Protein AF-A0A0B4FPV0-F1 (afdb_monomer_lite)

Organism: Metarhizium anisopliae (strain ARSEF 549) (NCBI:txid3151832)

Structure (mmCIF, N/CA/C/O backbone):
data_AF-A0A0B4FPV0-F1
#
_entry.id   AF-A0A0B4FPV0-F1
#
loop_
_atom_site.group_PDB
_atom_site.id
_atom_site.type_symbol
_atom_site.label_atom_id
_atom_site.label_alt_id
_atom_site.label_comp_id
_atom_site.label_asym_id
_atom_site.label_entity_id
_atom_site.label_seq_id
_atom_site.pdbx_PDB_ins_code
_atom_site.Cartn_x
_at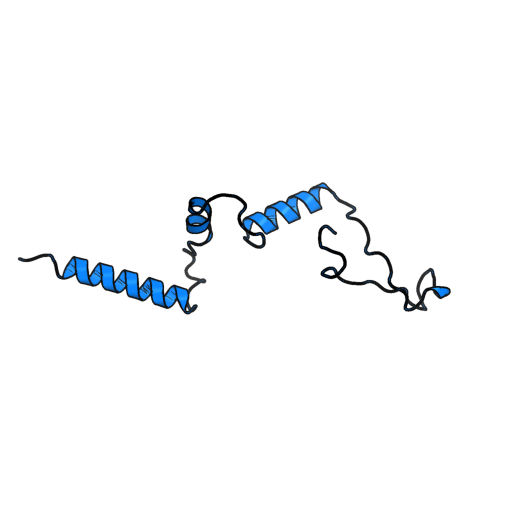om_site.Cartn_y
_atom_site.Cartn_z
_atom_site.occupancy
_atom_site.B_iso_or_equiv
_atom_site.auth_seq_id
_atom_site.auth_comp_id
_atom_site.auth_asym_id
_atom_site.auth_atom_id
_atom_site.pdbx_PDB_model_num
ATOM 1 N N . MET A 1 1 ? 2.189 5.787 6.097 1.00 75.50 1 MET A N 1
ATOM 2 C CA . MET A 1 1 ? 2.407 5.015 4.840 1.00 75.50 1 MET A CA 1
ATOM 3 C C . MET A 1 1 ? 2.350 5.960 3.645 1.00 75.50 1 MET A C 1
ATOM 5 O O . MET A 1 1 ? 1.672 6.971 3.752 1.00 75.50 1 MET A O 1
ATOM 9 N N . LEU A 1 2 ? 3.043 5.650 2.543 1.00 81.06 2 LEU A N 1
ATOM 10 C CA . LEU A 1 2 ? 3.079 6.503 1.338 1.00 81.06 2 LEU A CA 1
ATOM 11 C C . LEU A 1 2 ? 1.914 6.253 0.361 1.00 81.06 2 LEU A C 1
ATOM 13 O O . LEU A 1 2 ? 1.721 7.015 -0.581 1.00 81.06 2 LEU A O 1
ATOM 17 N N . GLU A 1 3 ? 1.147 5.185 0.572 1.00 83.94 3 GLU A N 1
ATOM 18 C CA . GLU A 1 3 ? -0.006 4.824 -0.254 1.00 83.94 3 GLU A CA 1
ATOM 19 C C . GLU A 1 3 ? -1.196 5.763 -0.022 1.00 83.94 3 GLU A C 1
ATOM 21 O O . GLU A 1 3 ? -1.405 6.277 1.082 1.00 83.94 3 GLU A O 1
ATOM 26 N N . ALA A 1 4 ? -2.020 5.950 -1.058 1.00 87.88 4 ALA A N 1
ATOM 27 C CA . ALA A 1 4 ? -3.235 6.744 -0.940 1.00 87.88 4 ALA A CA 1
ATOM 28 C C . ALA A 1 4 ? -4.210 6.117 0.083 1.00 87.88 4 ALA A C 1
ATOM 30 O O . ALA A 1 4 ? -4.301 4.888 0.168 1.00 87.88 4 ALA A O 1
ATOM 31 N N . PRO A 1 5 ? -5.001 6.922 0.822 1.00 88.75 5 PRO A N 1
ATOM 32 C CA . PRO A 1 5 ? -5.829 6.419 1.922 1.00 88.75 5 PRO A CA 1
ATOM 33 C C . PRO A 1 5 ? -6.823 5.307 1.559 1.00 88.75 5 PRO A C 1
ATOM 35 O O . PRO A 1 5 ? -7.203 4.528 2.423 1.00 88.75 5 PRO A O 1
ATOM 38 N N . HIS A 1 6 ? -7.248 5.229 0.298 1.00 91.06 6 HIS A N 1
ATOM 39 C CA . HIS A 1 6 ? -8.199 4.227 -0.186 1.00 91.06 6 HIS A CA 1
ATOM 40 C C . HIS A 1 6 ? -7.550 2.894 -0.595 1.00 91.06 6 HIS A C 1
ATOM 42 O O . HIS A 1 6 ? -8.272 1.917 -0.767 1.00 91.06 6 HIS A O 1
ATOM 48 N N . TYR A 1 7 ? -6.221 2.845 -0.741 1.00 89.12 7 TYR A N 1
ATOM 49 C CA . TYR A 1 7 ? -5.476 1.616 -1.047 1.00 89.12 7 TYR A CA 1
ATOM 50 C C . TYR A 1 7 ? -4.734 1.037 0.160 1.00 89.12 7 TYR A C 1
ATOM 52 O O . TYR A 1 7 ? -4.354 -0.130 0.127 1.00 89.12 7 TYR A O 1
ATOM 60 N N . ARG A 1 8 ? -4.559 1.818 1.233 1.00 89.69 8 ARG A N 1
ATOM 61 C CA . ARG A 1 8 ? -3.913 1.342 2.460 1.00 89.69 8 ARG A CA 1
ATOM 62 C C . ARG A 1 8 ? -4.881 0.538 3.347 1.00 89.69 8 ARG A C 1
ATOM 64 O O . ARG A 1 8 ? -6.092 0.774 3.305 1.00 89.69 8 ARG A O 1
ATOM 71 N N . PRO A 1 9 ? -4.369 -0.349 4.216 1.00 92.62 9 PRO A N 1
ATOM 72 C CA . PRO A 1 9 ? -5.175 -1.017 5.233 1.00 92.62 9 PRO A CA 1
ATOM 73 C C . PRO A 1 9 ? -5.864 -0.023 6.178 1.00 92.62 9 PRO A C 1
ATOM 75 O O . PRO A 1 9 ? -5.303 1.022 6.515 1.00 92.62 9 PRO A O 1
ATOM 78 N N . LYS A 1 10 ? -7.064 -0.382 6.641 1.00 94.06 10 LYS A N 1
ATOM 79 C CA . LYS A 1 10 ? -7.833 0.398 7.616 1.00 94.06 10 LYS A CA 1
ATOM 80 C C . LYS A 1 10 ? -7.718 -0.206 9.005 1.00 94.06 10 LYS A C 1
ATOM 82 O O . LYS A 1 10 ? -7.805 -1.424 9.159 1.00 94.06 10 LYS A O 1
ATOM 87 N N . LEU A 1 11 ? -7.558 0.659 9.996 1.00 94.62 11 LEU A N 1
ATOM 88 C CA . LEU A 1 11 ? -7.645 0.304 11.406 1.00 94.62 11 LEU A CA 1
ATOM 89 C C . LEU A 1 11 ? -8.970 0.823 11.958 1.00 94.62 11 LEU A C 1
ATOM 91 O O . LEU A 1 11 ? -9.527 1.787 11.439 1.00 94.62 11 LEU A O 1
ATOM 95 N N . TYR A 1 12 ? -9.486 0.162 12.987 1.00 96.12 12 TYR A N 1
ATOM 96 C CA . TYR A 1 12 ? -10.720 0.556 13.655 1.00 96.12 12 TYR A CA 1
ATOM 97 C C . TYR A 1 12 ? -10.536 0.429 15.158 1.00 96.12 12 TYR A C 1
ATOM 99 O O . TYR A 1 12 ? -9.970 -0.559 15.635 1.00 96.12 12 TYR A O 1
ATOM 107 N N . PHE A 1 13 ? -11.068 1.393 15.905 1.00 96.88 13 PHE A N 1
ATOM 108 C CA . PHE A 1 13 ? -11.091 1.305 17.358 1.00 96.88 13 PHE A CA 1
ATOM 109 C C . PHE A 1 13 ? -11.922 0.099 17.806 1.00 96.88 13 PHE A C 1
ATOM 111 O O . PHE A 1 13 ? -12.959 -0.228 17.218 1.00 96.88 13 PHE A O 1
ATOM 118 N N . THR A 1 14 ? -11.477 -0.554 18.878 1.00 96.50 14 THR A N 1
ATOM 119 C CA . THR A 1 14 ? -12.131 -1.742 19.439 1.00 96.50 14 THR A CA 1
ATOM 120 C C . THR A 1 14 ? -12.722 -1.442 20.812 1.00 96.50 14 THR A C 1
ATOM 122 O O . THR A 1 14 ? -12.222 -0.588 21.542 1.00 96.50 14 THR A O 1
ATOM 125 N N . CYS A 1 15 ? -13.768 -2.176 21.197 1.00 96.75 15 CYS A N 1
ATOM 126 C CA . CYS A 1 15 ? -14.435 -2.012 22.495 1.00 96.75 15 CYS A CA 1
ATOM 127 C C . CYS A 1 15 ? -13.547 -2.349 23.703 1.00 96.75 15 CYS A C 1
ATOM 129 O O . CYS A 1 15 ? -13.813 -1.880 24.803 1.00 96.75 15 CYS A O 1
ATOM 131 N N . ASN A 1 16 ? -12.487 -3.133 23.499 1.00 96.06 16 ASN A N 1
ATOM 132 C CA . ASN A 1 16 ? -11.513 -3.479 24.537 1.00 96.06 16 ASN A CA 1
ATOM 133 C C . ASN A 1 16 ? -10.268 -2.575 24.494 1.00 96.06 16 ASN A C 1
ATOM 135 O O . ASN A 1 16 ? -9.299 -2.825 25.209 1.00 96.06 16 ASN A O 1
ATOM 139 N N . GLY A 1 17 ? -10.258 -1.587 23.596 1.00 91.25 17 GLY A N 1
ATOM 140 C CA . GLY A 1 17 ? -9.135 -0.693 23.369 1.00 91.25 17 GLY A CA 1
ATOM 141 C C . GLY A 1 17 ? -9.087 0.488 24.344 1.00 91.25 17 GLY A C 1
ATOM 142 O O . GLY A 1 17 ? -9.936 0.617 25.223 1.00 91.25 17 GLY A O 1
ATOM 143 N N . PRO A 1 18 ? -8.098 1.381 24.172 1.00 93.31 18 PRO A N 1
ATOM 144 C CA . PRO A 1 18 ? -7.913 2.550 25.034 1.00 93.31 18 PRO A CA 1
ATOM 145 C C . PRO A 1 18 ? -9.025 3.605 24.898 1.00 93.31 18 PRO A C 1
ATOM 147 O O . PRO A 1 18 ? -9.219 4.391 25.819 1.00 93.31 18 PRO A O 1
ATOM 150 N N . CYS A 1 19 ? -9.749 3.610 23.774 1.00 93.56 19 CYS A N 1
ATOM 151 C CA . CYS A 1 19 ? -10.849 4.534 23.476 1.00 93.56 19 CYS A CA 1
ATOM 152 C C . CYS A 1 19 ? -12.112 3.736 23.100 1.00 93.56 19 CYS A C 1
ATOM 154 O O . CYS A 1 19 ? -12.481 3.682 21.921 1.00 93.56 19 CYS A O 1
ATOM 156 N N . PRO A 1 20 ? -12.749 3.040 24.061 1.00 94.50 20 PRO A N 1
ATOM 157 C CA . PRO A 1 20 ? -13.906 2.186 23.791 1.00 94.50 20 PRO A CA 1
ATOM 158 C C . PRO A 1 20 ? -15.110 2.966 23.239 1.00 94.50 20 PRO A C 1
ATOM 160 O O . PRO A 1 20 ? -15.909 2.405 22.492 1.00 94.50 20 PRO A O 1
ATOM 163 N N . GLU A 1 21 ? -15.230 4.261 23.543 1.00 97.00 21 GLU A N 1
ATOM 164 C CA . GLU A 1 21 ? -16.271 5.155 23.023 1.00 97.00 21 GLU A CA 1
ATOM 165 C C . GLU A 1 21 ? -16.188 5.399 21.508 1.00 97.00 21 GLU A C 1
ATOM 167 O O . GLU A 1 21 ? -17.189 5.755 20.887 1.00 97.00 21 GLU A O 1
ATOM 172 N N . LEU A 1 22 ? -15.018 5.178 20.902 1.00 96.62 22 LEU A N 1
ATOM 173 C CA . LEU A 1 22 ? -14.808 5.306 19.459 1.00 96.62 22 LEU A CA 1
ATOM 174 C C . LEU A 1 22 ? -14.941 3.969 18.724 1.00 96.62 22 LEU A C 1
ATOM 176 O O . LEU A 1 22 ? -14.718 3.923 17.515 1.00 96.62 22 LEU A O 1
ATOM 180 N N . ALA A 1 23 ? -15.292 2.879 19.417 1.00 97.31 23 ALA A N 1
ATOM 181 C CA . ALA A 1 23 ? -15.338 1.545 18.829 1.00 97.31 23 ALA A CA 1
ATOM 182 C C . ALA A 1 23 ? -16.158 1.503 17.526 1.00 97.31 23 ALA A C 1
ATOM 184 O O . ALA A 1 23 ? -17.282 1.999 17.451 1.00 97.31 23 ALA A O 1
ATOM 185 N N . GLY A 1 24 ? -15.579 0.897 16.487 1.00 95.81 24 GLY A N 1
ATOM 186 C CA . GLY A 1 24 ? -16.164 0.838 15.145 1.00 95.81 24 GLY A CA 1
ATOM 187 C C . GLY A 1 24 ? -15.892 2.060 14.259 1.00 95.81 24 GLY A C 1
ATOM 188 O O . GLY A 1 24 ? -16.190 2.004 13.067 1.00 95.81 24 GLY A O 1
ATOM 189 N N . GLN A 1 25 ? -15.296 3.136 14.783 1.00 97.44 25 GLN A N 1
ATOM 190 C CA . GLN A 1 25 ? -14.792 4.247 13.969 1.00 97.44 25 GLN A CA 1
ATOM 191 C C . GLN A 1 25 ? -13.398 3.935 13.411 1.00 97.44 25 GLN A C 1
ATOM 193 O O . GLN A 1 25 ? -12.627 3.197 14.029 1.00 97.44 25 GLN A O 1
ATOM 198 N N . GLU A 1 26 ? -13.088 4.479 12.228 1.00 95.38 26 GLU A N 1
ATOM 199 C CA . GLU A 1 26 ? -11.787 4.295 11.573 1.00 95.38 26 GLU A CA 1
ATOM 200 C C . GLU A 1 26 ? -10.693 5.023 12.369 1.00 95.38 26 GLU A C 1
ATOM 202 O O . GLU A 1 26 ? -10.789 6.221 12.638 1.00 95.38 26 GLU A O 1
ATOM 207 N N . GLU A 1 27 ? -9.653 4.285 12.740 1.00 94.50 27 GLU A N 1
ATOM 208 C CA . GLU A 1 27 ? -8.453 4.807 13.379 1.00 94.50 27 GLU A CA 1
ATOM 209 C C . GLU A 1 27 ? -7.413 5.166 12.311 1.00 94.50 27 GLU A C 1
ATOM 211 O O . GLU A 1 27 ? -7.217 4.454 11.318 1.00 94.50 27 GLU A O 1
ATOM 216 N N . THR A 1 28 ? -6.711 6.280 12.520 1.00 91.00 28 THR A N 1
ATOM 217 C CA . THR A 1 28 ? -5.639 6.710 11.622 1.00 91.00 28 THR A CA 1
ATOM 218 C C . THR A 1 28 ? -4.494 5.703 11.637 1.00 91.00 28 THR A C 1
ATOM 220 O O . THR A 1 28 ? -3.919 5.412 12.682 1.00 91.00 28 THR A O 1
ATOM 223 N N . PHE A 1 29 ? -4.109 5.217 10.454 1.00 91.44 29 PHE A N 1
ATOM 224 C CA . PHE A 1 29 ? -2.936 4.357 10.322 1.00 91.44 29 PHE A CA 1
ATOM 225 C C . PHE A 1 29 ? -1.672 5.091 10.810 1.00 91.44 29 PHE A C 1
ATOM 227 O O . PHE A 1 29 ? -1.452 6.227 10.377 1.00 91.44 29 PHE A O 1
ATOM 234 N N . PRO A 1 30 ? -0.828 4.468 11.652 1.00 90.81 30 PRO A N 1
ATOM 235 C CA . PRO A 1 30 ? 0.325 5.132 12.247 1.00 90.81 30 PRO A CA 1
ATOM 236 C C . PRO A 1 30 ? 1.353 5.591 11.211 1.00 90.81 30 PRO A C 1
ATOM 238 O O . PRO A 1 30 ? 1.562 4.974 10.156 1.00 90.81 30 PRO A O 1
ATOM 241 N N . ASP A 1 31 ? 2.038 6.680 11.542 1.00 89.25 31 ASP A N 1
ATOM 242 C CA . ASP A 1 31 ? 3.131 7.178 10.725 1.00 89.25 31 ASP A CA 1
ATOM 243 C C . ASP A 1 31 ? 4.384 6.296 10.848 1.00 89.25 31 ASP A C 1
ATOM 245 O O . ASP A 1 31 ? 4.593 5.633 11.866 1.00 89.25 31 ASP A O 1
ATOM 249 N N . PRO A 1 32 ? 5.238 6.263 9.808 1.00 89.69 32 PRO A N 1
ATOM 250 C CA . PRO A 1 32 ? 6.499 5.535 9.858 1.00 89.69 32 PRO A CA 1
ATOM 251 C C . PRO A 1 32 ? 7.406 6.069 10.972 1.00 89.69 32 PRO A C 1
ATOM 253 O O . PRO A 1 32 ? 7.737 7.253 11.005 1.00 89.69 32 PRO A O 1
ATOM 256 N N . ASP A 1 33 ? 7.874 5.176 11.837 1.00 92.56 33 ASP A N 1
ATOM 257 C CA . ASP A 1 33 ? 8.774 5.493 12.953 1.00 92.56 33 ASP A CA 1
ATOM 258 C C . ASP A 1 33 ? 10.259 5.528 12.543 1.00 92.56 33 ASP A C 1
ATOM 260 O O . ASP A 1 33 ? 11.101 6.114 13.223 1.00 92.56 33 ASP A O 1
AT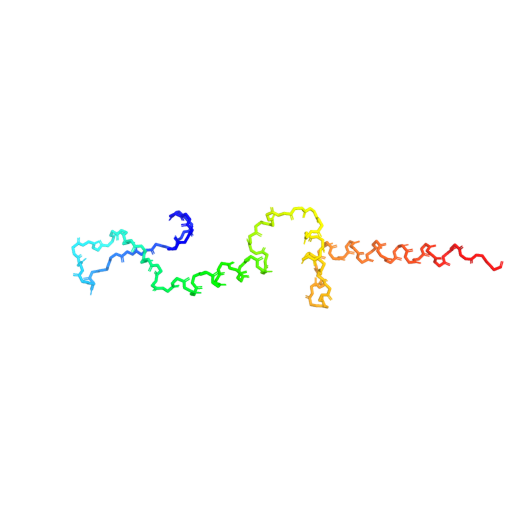OM 264 N N . ASN A 1 34 ? 10.600 4.906 11.411 1.00 94.69 34 ASN A N 1
ATOM 265 C CA . ASN A 1 34 ? 11.971 4.722 10.956 1.00 94.69 34 ASN A CA 1
ATOM 266 C C . ASN A 1 34 ? 12.143 5.144 9.493 1.00 94.69 34 ASN A C 1
ATOM 268 O O . ASN A 1 34 ? 11.973 4.356 8.556 1.00 94.69 34 ASN A O 1
ATOM 272 N N . GLN A 1 35 ? 12.571 6.392 9.312 1.00 91.44 35 GLN A N 1
ATOM 273 C CA . GLN A 1 35 ? 12.801 6.998 7.999 1.00 91.44 35 GLN A CA 1
ATOM 274 C C . GLN A 1 35 ? 13.811 6.206 7.148 1.00 91.44 35 GLN A C 1
ATOM 276 O O . GLN A 1 35 ? 13.587 5.986 5.958 1.00 91.44 35 GLN A O 1
ATOM 281 N N . SER A 1 36 ? 14.886 5.685 7.752 1.00 94.81 36 SER A N 1
ATOM 282 C CA . SER A 1 36 ? 15.904 4.892 7.044 1.00 94.81 36 SER A CA 1
ATOM 283 C C . SER A 1 36 ? 15.385 3.536 6.559 1.00 94.81 36 SER A C 1
ATOM 285 O O . SER A 1 36 ? 15.842 3.028 5.533 1.00 94.81 36 SER A O 1
ATOM 287 N N . LYS A 1 37 ? 14.453 2.906 7.288 1.00 92.94 37 LYS A N 1
ATOM 288 C CA . LYS A 1 37 ? 13.764 1.693 6.819 1.00 92.94 37 LYS A CA 1
ATOM 289 C C . LYS A 1 37 ? 12.783 2.025 5.702 1.00 92.94 37 LYS A C 1
ATOM 291 O O . LYS A 1 37 ? 12.770 1.315 4.704 1.00 92.94 37 LYS A O 1
ATOM 296 N N . MET A 1 38 ? 12.024 3.110 5.837 1.00 91.69 38 MET A N 1
ATOM 297 C CA . MET A 1 38 ? 11.081 3.535 4.805 1.00 91.69 38 MET A CA 1
ATOM 298 C C . MET A 1 38 ? 11.791 3.844 3.481 1.00 91.69 38 MET A C 1
ATOM 300 O O . MET A 1 38 ? 11.378 3.327 2.445 1.00 91.69 38 MET A O 1
ATOM 304 N N . LYS A 1 39 ? 12.902 4.596 3.516 1.00 91.00 39 LYS A N 1
ATOM 305 C CA . LYS A 1 39 ? 13.714 4.896 2.324 1.00 91.00 39 LYS A CA 1
ATOM 306 C C . LYS A 1 39 ? 14.185 3.617 1.629 1.00 91.00 39 LYS A C 1
ATOM 308 O O . LYS A 1 39 ? 13.918 3.430 0.448 1.00 91.00 39 LYS A O 1
ATOM 313 N N . ARG A 1 40 ? 14.788 2.693 2.388 1.00 92.56 40 ARG A N 1
ATOM 314 C CA . ARG A 1 40 ? 15.248 1.397 1.859 1.00 92.56 40 ARG A CA 1
ATOM 315 C C . ARG A 1 40 ? 14.107 0.528 1.327 1.00 92.56 40 ARG A C 1
ATOM 317 O O . ARG A 1 40 ? 14.300 -0.183 0.350 1.00 92.56 40 ARG A O 1
ATOM 324 N N . SER A 1 41 ? 12.926 0.575 1.946 1.00 89.81 41 SER A N 1
ATOM 325 C CA . SER A 1 41 ? 11.742 -0.145 1.461 1.00 89.81 41 SER A CA 1
ATOM 326 C C . SER A 1 41 ? 11.278 0.376 0.101 1.00 89.81 41 SER A C 1
ATOM 328 O O . SER A 1 41 ? 10.904 -0.426 -0.751 1.00 89.81 41 SER A O 1
ATOM 330 N N . CYS A 1 42 ? 11.318 1.697 -0.107 1.00 88.50 42 CYS A N 1
ATOM 331 C CA . CYS A 1 42 ? 10.975 2.311 -1.390 1.00 88.50 42 CYS A CA 1
ATOM 332 C C . CYS A 1 42 ? 11.999 1.932 -2.465 1.00 88.50 42 CYS A C 1
ATOM 334 O O . CYS A 1 42 ? 11.614 1.402 -3.501 1.00 88.50 42 CYS A O 1
ATOM 336 N N . GLU A 1 43 ? 13.294 2.097 -2.173 1.00 88.44 43 GLU A N 1
ATOM 337 C CA . GLU A 1 43 ? 14.393 1.726 -3.081 1.00 88.44 43 GLU A CA 1
ATOM 338 C C . GLU A 1 43 ? 14.325 0.238 -3.477 1.00 88.44 43 GLU A C 1
ATOM 340 O O . GLU A 1 43 ? 14.493 -0.111 -4.644 1.00 88.44 43 GLU A O 1
ATOM 345 N N . ASN A 1 44 ? 14.016 -0.654 -2.529 1.00 89.12 44 ASN A N 1
ATOM 346 C CA . ASN A 1 44 ? 13.842 -2.078 -2.811 1.00 89.12 44 ASN A CA 1
ATOM 347 C C . ASN A 1 44 ? 12.648 -2.343 -3.740 1.00 89.12 44 ASN A C 1
ATOM 349 O O . ASN A 1 44 ? 12.771 -3.110 -4.690 1.00 89.12 44 ASN A O 1
ATOM 353 N N . ALA A 1 45 ? 11.502 -1.707 -3.484 1.00 85.81 45 ALA A N 1
ATOM 354 C CA . ALA A 1 45 ? 10.306 -1.844 -4.313 1.00 85.81 45 ALA A CA 1
ATOM 355 C C . ALA A 1 45 ? 10.516 -1.314 -5.745 1.00 85.81 45 ALA A C 1
ATOM 357 O O . ALA A 1 45 ? 10.029 -1.916 -6.704 1.00 85.81 45 ALA A O 1
ATOM 358 N N . GLU A 1 46 ? 11.289 -0.239 -5.910 1.00 84.31 46 GLU A N 1
ATOM 359 C CA . GLU A 1 46 ? 11.729 0.245 -7.224 1.00 84.31 46 GLU A CA 1
ATOM 360 C C . GLU A 1 46 ? 12.630 -0.782 -7.916 1.00 84.31 46 GLU A C 1
ATOM 362 O O . GLU A 1 46 ? 12.414 -1.125 -9.080 1.00 84.31 46 GLU A O 1
ATOM 367 N N . HIS A 1 47 ? 13.599 -1.335 -7.185 1.00 80.94 47 HIS A N 1
ATOM 368 C CA . HIS A 1 47 ? 14.534 -2.318 -7.719 1.00 80.94 47 HIS A CA 1
ATOM 369 C C . HIS A 1 47 ? 13.850 -3.611 -8.191 1.00 80.94 47 HIS A C 1
ATOM 371 O O . HIS A 1 47 ? 14.213 -4.139 -9.242 1.00 80.94 47 HIS A O 1
ATOM 377 N N . VAL A 1 48 ? 12.838 -4.105 -7.466 1.00 80.69 48 VAL A N 1
ATOM 378 C CA . VAL A 1 48 ? 12.080 -5.312 -7.856 1.00 80.69 48 VAL A CA 1
ATOM 379 C C . VAL A 1 48 ? 11.005 -5.054 -8.922 1.00 80.69 48 VAL A C 1
ATOM 381 O O . VAL A 1 48 ? 10.317 -5.986 -9.336 1.00 80.69 48 VAL A O 1
ATOM 384 N N . GLY A 1 49 ? 10.851 -3.808 -9.384 1.00 80.81 49 GLY A N 1
ATOM 385 C CA . GLY A 1 49 ? 9.934 -3.452 -10.469 1.00 80.81 49 GLY A CA 1
ATOM 386 C C . GLY A 1 49 ? 8.465 -3.327 -10.057 1.00 80.81 49 GLY A C 1
ATOM 387 O O . GLY A 1 49 ? 7.586 -3.478 -10.905 1.00 80.81 49 GLY A O 1
ATOM 388 N N . LEU A 1 50 ? 8.177 -3.056 -8.776 1.00 82.44 50 LEU A N 1
ATOM 389 C CA . LEU A 1 50 ? 6.808 -2.777 -8.312 1.00 82.44 50 LEU A CA 1
ATOM 390 C C . LEU A 1 50 ? 6.329 -1.377 -8.712 1.00 82.44 50 LEU A C 1
ATOM 392 O O . LEU A 1 50 ? 5.125 -1.145 -8.818 1.00 82.44 50 LEU A O 1
ATOM 396 N N . PHE A 1 51 ? 7.259 -0.455 -8.958 1.00 77.62 51 PHE A N 1
ATOM 397 C CA . PHE A 1 51 ? 6.954 0.871 -9.479 1.00 77.62 51 PHE A CA 1
ATOM 398 C C . PHE A 1 51 ? 7.195 0.954 -10.982 1.00 77.62 51 PHE A C 1
ATOM 400 O O . PHE A 1 51 ? 8.073 0.298 -11.545 1.00 77.62 51 PHE A O 1
ATOM 407 N N . THR A 1 52 ? 6.411 1.806 -11.639 1.00 68.75 52 THR A N 1
ATOM 408 C CA . THR A 1 52 ? 6.597 2.127 -13.053 1.00 68.75 52 THR A CA 1
ATOM 409 C C . THR A 1 52 ? 8.000 2.711 -13.263 1.00 68.75 52 THR A C 1
ATOM 411 O O . THR A 1 52 ? 8.360 3.655 -12.560 1.00 68.75 52 THR A O 1
ATOM 414 N N . PRO A 1 53 ? 8.804 2.205 -14.215 1.00 66.25 53 PRO A N 1
ATOM 415 C CA . PRO A 1 53 ? 10.142 2.739 -14.444 1.00 66.25 53 PRO A CA 1
ATOM 416 C C . PRO A 1 53 ? 10.060 4.198 -14.908 1.00 66.25 53 PRO A C 1
ATOM 418 O O . PRO A 1 53 ? 9.425 4.497 -15.922 1.00 66.25 53 PRO A O 1
ATOM 421 N N . ASN A 1 54 ? 10.719 5.092 -14.166 1.00 63.19 54 ASN A N 1
ATOM 422 C CA . ASN A 1 54 ? 10.671 6.545 -14.371 1.00 63.19 54 ASN A CA 1
ATOM 423 C C . ASN A 1 54 ? 11.599 7.056 -15.498 1.00 63.19 54 ASN A C 1
ATOM 425 O O . ASN A 1 54 ? 11.602 8.252 -15.780 1.00 63.19 54 ASN A O 1
ATOM 429 N N . ALA A 1 55 ? 12.362 6.190 -16.180 1.00 55.06 55 ALA A N 1
ATOM 430 C CA . ALA A 1 55 ? 13.261 6.591 -17.266 1.00 55.06 55 ALA A CA 1
ATOM 431 C C . ALA A 1 55 ? 13.346 5.537 -18.383 1.00 55.06 55 ALA A C 1
ATOM 433 O O . ALA A 1 55 ? 13.742 4.410 -18.119 1.00 55.06 55 ALA A O 1
ATOM 434 N N . GLY A 1 56 ? 13.014 5.950 -19.618 1.00 57.41 56 GLY A N 1
ATOM 435 C CA . GLY A 1 56 ? 13.478 5.399 -20.906 1.00 57.41 56 GLY A CA 1
ATOM 436 C C . GLY A 1 56 ? 13.243 3.911 -21.223 1.00 57.41 56 GLY A C 1
ATOM 437 O O . GLY A 1 56 ? 13.420 3.022 -20.401 1.00 57.41 56 GLY A O 1
ATOM 438 N N . GLN A 1 57 ? 12.928 3.602 -22.486 1.00 55.59 57 GLN A N 1
ATOM 439 C CA . GLN A 1 57 ? 12.772 2.213 -22.958 1.00 55.59 57 GLN A CA 1
ATOM 440 C C . GLN A 1 57 ? 14.004 1.325 -22.705 1.00 55.59 57 GLN A C 1
ATOM 442 O O . GLN A 1 57 ? 13.856 0.135 -22.463 1.00 55.59 57 GLN A O 1
ATOM 447 N N . HIS A 1 58 ? 15.210 1.895 -22.677 1.00 55.41 58 HIS A N 1
ATOM 448 C CA . HIS A 1 58 ? 16.449 1.124 -22.538 1.00 55.41 58 HIS A CA 1
ATOM 449 C C . HIS A 1 58 ? 16.596 0.417 -21.179 1.00 55.41 58 HIS A C 1
ATOM 451 O O . HIS A 1 58 ? 17.051 -0.720 -21.138 1.00 55.41 58 HIS A O 1
ATOM 457 N N . TYR A 1 59 ? 16.146 1.036 -20.080 1.00 53.44 59 TYR A N 1
ATOM 458 C CA . TYR A 1 59 ? 16.180 0.400 -18.754 1.00 53.44 59 TYR A CA 1
ATOM 459 C C . TYR A 1 59 ? 15.072 -0.650 -18.586 1.00 53.44 59 TYR A C 1
ATOM 461 O O . TYR A 1 59 ? 15.194 -1.569 -17.776 1.00 53.44 59 TYR A O 1
ATOM 469 N N . ARG A 1 60 ? 13.992 -0.542 -19.377 1.00 57.00 60 ARG A N 1
ATOM 470 C CA . ARG A 1 60 ? 12.900 -1.523 -19.380 1.00 57.00 60 ARG A CA 1
ATOM 471 C C . ARG A 1 60 ? 13.363 -2.870 -19.909 1.00 57.00 60 ARG A C 1
ATOM 473 O O . ARG A 1 60 ? 12.990 -3.872 -19.313 1.00 57.00 60 ARG A O 1
ATOM 480 N N . ASP A 1 61 ? 14.157 -2.906 -20.975 1.00 58.03 61 ASP A N 1
ATOM 481 C CA . ASP A 1 61 ? 14.586 -4.169 -21.587 1.00 58.03 61 ASP A CA 1
ATOM 482 C C . ASP A 1 61 ? 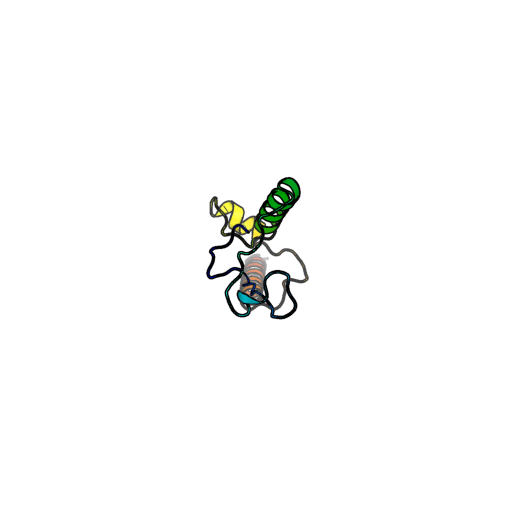15.608 -4.921 -20.728 1.00 58.03 61 ASP A C 1
ATOM 484 O O . ASP A 1 61 ? 15.555 -6.146 -20.656 1.00 58.03 61 ASP A O 1
ATOM 488 N N . GLU A 1 62 ? 16.502 -4.221 -20.024 1.00 57.72 62 GLU A N 1
ATOM 489 C CA . GLU A 1 62 ? 17.479 -4.854 -19.126 1.00 57.72 62 GLU A CA 1
ATOM 490 C C . GLU A 1 62 ? 16.843 -5.381 -17.832 1.00 57.72 62 GLU A C 1
ATOM 492 O O . GLU A 1 62 ? 17.170 -6.493 -17.422 1.00 57.72 62 GLU A O 1
ATOM 497 N N . GLN A 1 63 ? 15.881 -4.663 -17.232 1.00 57.28 63 GLN A N 1
ATOM 498 C CA . GLN A 1 63 ? 15.126 -5.175 -16.075 1.00 57.28 63 GLN A CA 1
ATOM 499 C C . GLN A 1 63 ? 14.088 -6.245 -16.453 1.00 57.28 63 GLN A C 1
ATOM 501 O O . GLN A 1 63 ? 13.833 -7.156 -15.666 1.00 57.28 63 GLN A O 1
ATOM 506 N N . ARG A 1 64 ? 13.461 -6.152 -17.636 1.00 57.72 64 ARG A N 1
ATOM 507 C CA . ARG A 1 64 ? 12.483 -7.148 -18.114 1.00 57.72 64 ARG A CA 1
ATOM 508 C C . ARG A 1 64 ? 13.119 -8.368 -18.751 1.00 57.72 64 ARG A C 1
ATOM 510 O O . ARG A 1 64 ? 12.413 -9.363 -18.902 1.00 57.72 64 ARG A O 1
ATOM 517 N N . ARG A 1 65 ? 14.409 -8.330 -19.109 1.00 58.53 65 ARG A N 1
ATOM 518 C CA . ARG A 1 65 ? 15.162 -9.515 -19.534 1.00 58.53 65 ARG A CA 1
ATOM 519 C C . ARG A 1 65 ? 15.311 -10.462 -18.350 1.00 58.53 65 ARG A C 1
ATOM 521 O O . ARG A 1 65 ? 16.347 -10.556 -17.696 1.00 58.53 65 ARG A O 1
ATOM 528 N N . ARG A 1 66 ? 14.236 -11.206 -18.122 1.00 56.91 66 ARG A N 1
ATOM 529 C CA . ARG A 1 66 ? 14.117 -12.383 -17.274 1.00 56.91 66 ARG A CA 1
ATOM 530 C C . ARG A 1 66 ? 15.041 -13.474 -17.811 1.00 56.91 66 ARG A C 1
ATOM 532 O O . ARG A 1 66 ? 14.622 -14.411 -18.473 1.00 56.91 66 ARG A O 1
ATOM 539 N N . ARG A 1 67 ? 16.344 -13.327 -17.561 1.00 61.12 67 ARG A N 1
ATOM 540 C CA . ARG A 1 67 ? 17.367 -14.338 -17.882 1.00 61.12 67 ARG A CA 1
ATOM 541 C C . ARG A 1 67 ? 17.422 -15.469 -16.849 1.00 61.12 67 ARG A C 1
ATOM 543 O O . ARG A 1 67 ? 18.294 -16.330 -16.924 1.00 61.12 67 ARG A O 1
ATOM 550 N N . SER A 1 68 ? 16.523 -15.462 -15.868 1.00 62.44 68 SER A N 1
ATOM 551 C CA . SER A 1 68 ? 16.401 -16.532 -14.887 1.00 62.44 68 SER A CA 1
ATOM 552 C C . SER A 1 68 ? 15.706 -17.741 -15.512 1.00 62.44 68 SER A C 1
ATOM 554 O O . SER A 1 68 ? 14.640 -17.628 -16.111 1.00 62.44 68 SER A O 1
ATOM 556 N N . GLN A 1 69 ? 16.277 -18.930 -15.314 1.00 56.16 69 GLN A N 1
ATOM 557 C CA . GLN A 1 69 ? 15.679 -20.201 -15.744 1.00 56.16 69 GLN A CA 1
ATOM 558 C C . GLN A 1 69 ? 14.311 -20.486 -15.093 1.00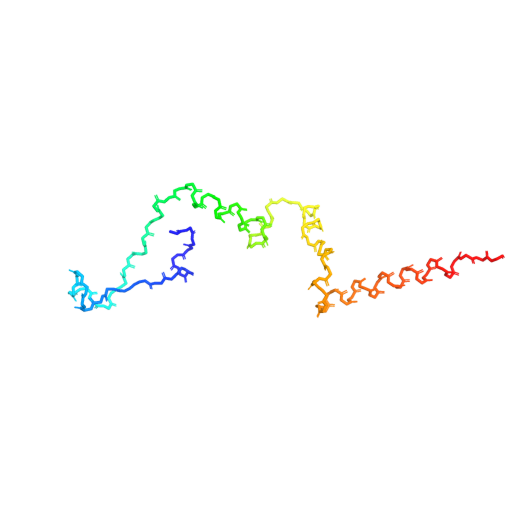 56.16 69 GLN A C 1
ATOM 560 O O . GLN A 1 69 ? 13.579 -21.347 -15.584 1.00 56.16 69 GLN A O 1
ATOM 565 N N . TYR A 1 70 ? 13.969 -19.772 -14.014 1.00 59.62 70 TYR A N 1
ATOM 566 C CA . TYR A 1 70 ? 12.716 -19.918 -13.269 1.00 59.62 70 TYR A CA 1
ATOM 567 C C . TYR A 1 70 ? 11.551 -19.089 -13.836 1.00 59.62 70 TYR A C 1
ATOM 569 O O . TYR A 1 70 ? 10.421 -19.278 -13.406 1.00 59.62 70 TYR A O 1
ATOM 577 N N . ASP A 1 71 ? 11.800 -18.194 -14.798 1.00 56.56 71 ASP A N 1
ATOM 578 C CA . ASP A 1 71 ? 10.771 -17.341 -15.416 1.00 56.56 71 ASP A CA 1
ATOM 579 C C . ASP A 1 71 ? 10.066 -17.991 -16.632 1.00 56.56 71 ASP A C 1
ATOM 581 O O . ASP A 1 71 ? 9.250 -17.354 -17.308 1.00 56.56 71 ASP A O 1
ATOM 585 N N . ARG A 1 72 ? 10.359 -19.268 -16.920 1.00 59.75 72 ARG A N 1
ATOM 586 C CA . ARG A 1 72 ? 9.729 -20.032 -18.010 1.00 59.75 72 ARG A CA 1
ATOM 587 C C . ARG A 1 72 ? 8.260 -20.358 -17.712 1.00 59.75 72 ARG A C 1
ATOM 589 O O . ARG A 1 72 ? 7.870 -20.527 -16.561 1.00 59.75 72 ARG A O 1
ATOM 596 N N . GLY A 1 73 ? 7.449 -20.497 -18.764 1.00 63.38 73 GLY A N 1
ATOM 597 C CA . GLY A 1 73 ? 6.052 -20.955 -18.671 1.00 63.38 73 GLY A CA 1
ATOM 598 C C . GLY A 1 73 ? 4.977 -19.866 -18.780 1.00 63.38 73 GLY A C 1
ATOM 599 O O . GLY A 1 73 ? 3.790 -20.168 -18.680 1.00 63.38 73 GLY A O 1
ATOM 600 N N . THR A 1 74 ? 5.348 -18.606 -19.026 1.00 65.75 74 THR A N 1
ATOM 601 C CA . THR A 1 74 ? 4.380 -17.566 -19.418 1.00 65.75 74 THR A CA 1
ATOM 602 C C . THR A 1 74 ? 4.167 -17.556 -20.936 1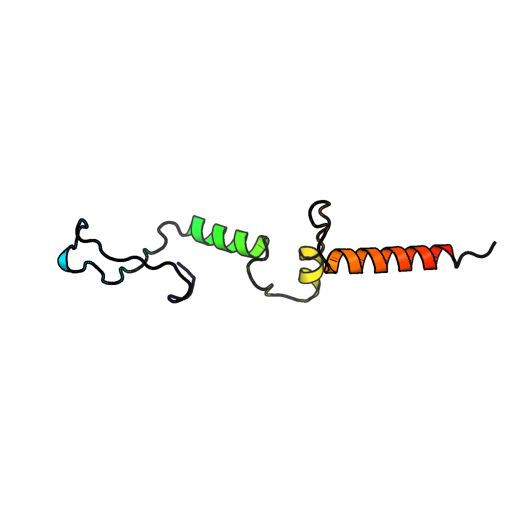.00 65.75 74 THR A C 1
ATOM 604 O O . THR A 1 74 ? 5.071 -17.879 -21.703 1.00 65.75 74 THR A O 1
ATOM 607 N N . ARG A 1 75 ? 2.972 -17.147 -21.396 1.00 69.94 75 ARG A N 1
ATOM 608 C CA . ARG A 1 75 ? 2.640 -17.063 -22.836 1.00 69.94 75 ARG A CA 1
ATOM 609 C C . ARG A 1 75 ? 3.622 -16.185 -23.618 1.00 69.94 75 ARG A C 1
ATOM 611 O O . ARG A 1 75 ? 3.903 -16.483 -24.771 1.00 69.94 75 ARG A O 1
ATOM 618 N N . LEU A 1 76 ? 4.124 -15.115 -22.999 1.00 65.56 76 LEU A N 1
ATOM 619 C CA . LEU A 1 76 ? 5.100 -14.224 -23.624 1.00 65.56 76 LEU A CA 1
ATOM 620 C C . LEU A 1 76 ? 6.471 -14.902 -23.770 1.00 65.56 76 LEU A C 1
ATOM 622 O O . LEU A 1 76 ? 7.042 -14.838 -24.850 1.00 65.56 76 LEU A O 1
ATOM 626 N N . ALA A 1 77 ? 6.940 -15.622 -22.743 1.00 67.50 77 ALA A N 1
ATOM 627 C CA . ALA A 1 77 ? 8.187 -16.389 -22.816 1.00 67.50 77 ALA A CA 1
ATOM 628 C C . ALA A 1 77 ? 8.142 -17.463 -23.916 1.00 67.50 77 ALA A C 1
ATOM 630 O O . ALA A 1 77 ? 9.107 -17.625 -24.650 1.00 67.50 77 ALA A O 1
ATOM 631 N N . ALA A 1 78 ? 6.999 -18.137 -24.089 1.00 70.81 78 ALA A N 1
ATOM 632 C CA . ALA A 1 78 ? 6.820 -19.094 -25.179 1.00 70.81 78 ALA A CA 1
ATOM 633 C C . ALA A 1 78 ? 6.923 -18.425 -26.563 1.00 70.81 78 ALA A C 1
ATOM 635 O O . ALA A 1 78 ? 7.550 -18.972 -27.462 1.00 70.81 78 ALA A O 1
ATOM 636 N N . LEU A 1 79 ? 6.337 -17.234 -26.741 1.00 74.25 79 LEU A N 1
ATOM 637 C CA . LEU A 1 79 ? 6.437 -16.493 -28.005 1.00 74.25 79 LEU A CA 1
ATOM 638 C C . LEU A 1 79 ? 7.880 -16.058 -28.308 1.00 74.25 79 LEU A C 1
ATOM 640 O O . LEU A 1 79 ? 8.301 -16.151 -29.456 1.00 74.25 79 LEU A O 1
ATOM 644 N N . GLU A 1 80 ? 8.636 -15.625 -27.297 1.00 73.12 80 GLU A N 1
ATOM 645 C CA . GLU A 1 80 ? 10.053 -15.260 -27.448 1.00 73.12 80 GLU A CA 1
ATOM 646 C C . GLU A 1 80 ? 10.947 -16.478 -27.749 1.00 73.12 80 GLU A C 1
ATOM 648 O O . GLU A 1 80 ? 11.858 -16.370 -28.570 1.00 73.12 80 GLU A O 1
ATOM 653 N N . GLU A 1 81 ? 10.677 -17.645 -27.143 1.00 70.81 81 GLU A N 1
ATOM 654 C CA . GLU A 1 81 ? 11.369 -18.907 -27.462 1.00 70.81 81 GLU A CA 1
ATOM 655 C C . GLU A 1 81 ? 11.129 -19.320 -28.925 1.00 70.81 81 GLU A C 1
ATOM 657 O O . GLU A 1 81 ? 12.089 -19.620 -29.634 1.00 70.81 81 GLU A O 1
ATOM 662 N N . TYR A 1 82 ? 9.884 -19.238 -29.413 1.00 72.50 82 TYR A N 1
ATOM 663 C CA . TYR A 1 82 ? 9.552 -19.526 -30.815 1.00 72.50 82 TYR A CA 1
ATOM 664 C C . TYR A 1 82 ? 10.247 -18.580 -31.802 1.00 72.50 82 TYR A C 1
ATOM 666 O O . TYR A 1 82 ? 10.722 -19.028 -32.847 1.00 72.50 82 TYR A O 1
ATOM 674 N N . ASP A 1 83 ? 10.305 -17.279 -31.503 1.00 76.81 83 ASP A N 1
ATOM 675 C CA . ASP A 1 83 ? 10.945 -16.288 -32.379 1.00 76.81 83 ASP A CA 1
ATOM 676 C C . ASP A 1 83 ? 12.471 -16.495 -32.432 1.00 76.81 83 ASP A C 1
ATOM 678 O O . ASP A 1 83 ? 13.084 -16.450 -33.501 1.00 76.81 83 ASP A O 1
ATOM 682 N N . TYR A 1 84 ? 13.087 -16.842 -31.295 1.00 72.56 84 TYR A N 1
ATOM 683 C CA . TYR A 1 84 ? 14.506 -17.191 -31.222 1.00 72.56 84 TYR A CA 1
ATOM 684 C C . TYR A 1 84 ? 14.832 -18.493 -31.970 1.00 72.56 84 TYR A C 1
ATOM 686 O O . TYR A 1 84 ? 15.783 -18.521 -32.753 1.00 72.56 84 TYR A O 1
ATOM 694 N N . GLU A 1 85 ? 14.038 -19.553 -31.789 1.00 72.06 85 GLU A N 1
ATOM 695 C CA . GLU A 1 85 ? 14.197 -20.812 -32.533 1.00 72.06 85 GLU A CA 1
ATOM 696 C C . GLU A 1 85 ? 14.026 -20.601 -34.042 1.00 72.06 85 GLU A C 1
ATOM 698 O O . GLU A 1 85 ? 14.838 -21.084 -34.832 1.00 72.06 85 GLU A O 1
ATOM 703 N N . SER A 1 86 ? 13.036 -19.802 -34.446 1.00 73.12 86 SER A N 1
ATOM 704 C CA . SER A 1 86 ? 12.797 -19.452 -35.851 1.00 73.12 86 SER A CA 1
ATOM 705 C C . SER A 1 86 ? 13.968 -18.667 -36.452 1.00 73.12 86 SER A C 1
ATOM 707 O O . SER A 1 86 ? 14.396 -18.940 -37.578 1.00 73.12 86 SER A O 1
ATOM 709 N N . ALA A 1 87 ? 14.534 -17.718 -35.700 1.00 73.62 87 ALA A N 1
ATOM 710 C CA . ALA A 1 87 ? 15.706 -16.953 -36.117 1.00 73.62 87 ALA A CA 1
ATOM 711 C C . ALA A 1 87 ? 16.957 -17.837 -36.256 1.00 73.62 87 ALA A C 1
ATOM 713 O O . ALA A 1 87 ? 17.705 -17.704 -37.229 1.00 73.62 87 ALA A O 1
ATOM 714 N N . ILE A 1 88 ? 17.165 -18.773 -35.325 1.00 75.19 88 ILE A N 1
ATOM 715 C CA . ILE A 1 88 ? 18.259 -19.748 -35.382 1.00 75.19 88 ILE A CA 1
ATOM 716 C C . ILE A 1 88 ? 18.104 -20.679 -36.586 1.00 75.19 88 ILE A C 1
ATOM 718 O O . ILE A 1 88 ? 19.064 -20.908 -37.323 1.00 75.19 88 ILE A O 1
ATOM 722 N N . GLN A 1 89 ? 16.901 -21.199 -36.818 1.00 68.06 89 GLN A N 1
ATOM 723 C CA . GLN A 1 89 ? 16.646 -22.108 -37.927 1.00 68.06 89 GLN A CA 1
ATOM 724 C C . GLN A 1 89 ? 16.878 -21.421 -39.277 1.00 68.06 89 GLN A C 1
ATOM 726 O O . GLN A 1 89 ? 17.550 -21.986 -40.139 1.00 68.06 89 GLN A O 1
ATOM 731 N N . ASN A 1 90 ? 16.447 -20.164 -39.424 1.00 68.00 90 ASN A N 1
ATOM 732 C CA . ASN A 1 90 ? 16.746 -19.369 -40.614 1.00 68.00 90 ASN A CA 1
ATOM 733 C C . ASN A 1 90 ? 18.256 -19.158 -40.817 1.00 68.00 90 ASN A C 1
ATOM 735 O O . ASN A 1 90 ? 18.737 -19.274 -41.945 1.00 68.00 90 ASN A O 1
ATOM 739 N N . MET A 1 91 ? 19.028 -18.922 -39.751 1.00 65.56 91 MET A N 1
ATOM 740 C CA . MET A 1 91 ? 20.490 -18.789 -39.846 1.00 65.56 91 MET A CA 1
ATOM 741 C C . MET A 1 91 ? 21.178 -20.072 -40.334 1.00 65.56 91 MET A C 1
ATOM 743 O O . MET A 1 91 ? 22.097 -19.996 -41.149 1.00 65.56 91 MET A O 1
ATOM 747 N N . TYR A 1 92 ? 20.712 -21.248 -39.906 1.00 63.94 92 TYR A N 1
ATOM 748 C CA . TYR A 1 92 ? 21.270 -22.529 -40.357 1.00 63.94 92 TYR A CA 1
ATOM 749 C C . TYR A 1 92 ? 20.813 -22.944 -41.763 1.00 63.94 92 TYR A C 1
ATOM 751 O O . TYR A 1 92 ? 21.521 -23.687 -42.434 1.00 63.94 92 TYR A O 1
ATOM 759 N N . THR A 1 93 ? 19.680 -22.439 -42.256 1.00 60.72 93 THR A N 1
ATOM 760 C CA . THR A 1 93 ? 19.230 -22.700 -43.638 1.00 60.72 93 THR A CA 1
ATOM 761 C C . THR A 1 93 ? 19.908 -21.829 -44.704 1.00 60.72 93 THR A C 1
ATOM 763 O O . THR A 1 93 ? 19.832 -22.157 -45.884 1.00 60.72 93 THR A O 1
ATOM 766 N N . ILE A 1 94 ? 20.587 -20.737 -44.320 1.00 58.62 94 ILE A N 1
ATOM 767 C CA . ILE A 1 94 ? 21.207 -19.761 -45.248 1.00 58.62 94 ILE A CA 1
ATOM 768 C C . ILE A 1 94 ? 22.727 -19.996 -45.420 1.00 58.62 94 ILE A C 1
ATOM 770 O O . ILE A 1 94 ? 23.434 -19.171 -45.990 1.00 58.62 94 ILE A O 1
ATOM 774 N N . THR A 1 95 ? 23.270 -21.136 -44.982 1.00 53.34 95 THR A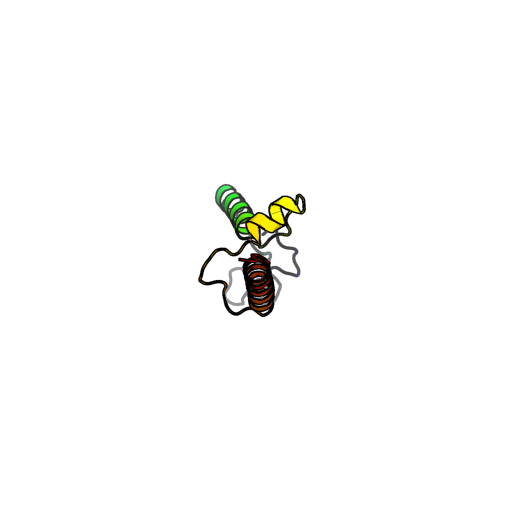 N 1
ATOM 775 C CA . THR A 1 95 ? 24.652 -21.532 -45.322 1.00 53.34 95 THR A CA 1
ATOM 776 C C . THR A 1 95 ? 24.645 -22.574 -46.447 1.00 53.34 95 THR A C 1
ATOM 778 O O . THR A 1 95 ? 24.468 -23.759 -46.171 1.00 53.34 95 THR A O 1
ATOM 781 N N . PRO A 1 96 ? 24.793 -22.172 -47.729 1.00 51.59 96 PRO A N 1
ATOM 782 C CA . PRO A 1 96 ? 24.989 -23.129 -48.809 1.00 51.59 96 PRO A CA 1
ATOM 783 C C . PRO A 1 96 ? 26.408 -23.712 -48.742 1.00 51.59 96 PRO A C 1
ATOM 785 O O . PRO A 1 96 ? 27.361 -23.015 -48.384 1.00 51.59 96 PRO A O 1
ATOM 788 N N . HIS A 1 97 ? 26.506 -24.999 -49.070 1.00 44.75 97 HIS A N 1
ATOM 789 C CA . HIS A 1 97 ? 27.750 -25.746 -49.242 1.00 44.75 97 HIS A CA 1
ATOM 790 C C . HIS A 1 97 ? 28.427 -25.419 -50.581 1.00 44.75 97 HIS A C 1
ATOM 792 O O . HIS A 1 97 ? 27.693 -25.077 -51.538 1.00 44.75 97 HIS A O 1
#

Sequence (97 aa):
MLEAPHYRPKLYFTCNGPCPELAGQEETFPDPDNQSKMKRSCENAEHVGLFTPNAGQHYRDEQRRRRSQYDRGTRLAALEEYDYESAIQNMYTITPH

Radius of gyration: 24.92 Å; chains: 1; bounding box: 44×33×74 Å

Secondary structure (DSSP, 8-state):
--S-TTTSPPEE--TTSS-GGGTTSEEPPPPPS-HHHHHHHHHHHHHTT-SPPSS-HHHHHHHH---SGGGTTSHHHHHHHHHHHHHHHHHHHT---

Foldseek 3Di:
DPDDPVPDDWDADDCPDPCNVRGPPTDDDDDDPDPPVVVVVVVVCVLLPVDDDPDDPVVVCVNVPCPDPVPPDDPVNVVVVVVVVVVVVVVVVPDDD

pLDDT: mean 77.58, std 15.14, range [44.75, 97.44]